Protein AF-A0A2E6VA21-F1 (afdb_monomer)

Mean predicted aligned error: 3.73 Å

Solvent-accessible surface area (backbone atoms only — not comparable to full-atom values): 5062 Å² total; per-residue (Å²): 141,89,57,68,63,60,58,50,51,49,52,52,50,54,51,45,60,64,49,48,64,56,51,52,49,55,27,53,54,24,54,75,66,65,36,32,60,62,23,21,55,35,37,54,56,52,33,54,53,33,52,75,72,65,36,62,73,59,30,55,48,32,53,54,26,25,55,26,16,68,72,72,38,68,65,49,48,72,62,44,52,51,48,54,50,50,51,54,55,50,62,74,77,108

Secondary structure (DSSP, 8-state):
--SHHHHHHHHHHHHHHHHHHHHHHHHHHHHHTT-HHHHHHHHHHHHHHHHHTT-HHHHHHHHHHHHHHHTT--TTHHHHHHHHHHHHHHHHH-

Sequence (94 aa):
MSGGDKAFEQKLIDIIKKEFPEEKQVYFDNIAASNFKAAAENVHKLKHKISILGLTKSYDVAVDYENNLIENRTEGKVEFEAILQNITSFLKTH

Structure (mmCIF, N/CA/C/O backbone):
data_AF-A0A2E6VA21-F1
#
_entry.id   AF-A0A2E6VA21-F1
#
loop_
_atom_site.group_PDB
_atom_site.id
_atom_site.type_symbol
_atom_site.label_atom_id
_atom_site.label_alt_id
_atom_site.label_comp_id
_atom_site.label_asym_id
_atom_site.label_entity_id
_atom_site.label_seq_id
_atom_site.pdbx_PDB_ins_code
_atom_site.Cartn_x
_atom_site.Cartn_y
_atom_site.Cartn_z
_atom_site.occupancy
_atom_site.B_iso_or_equiv
_atom_site.auth_seq_id
_atom_site.auth_comp_id
_atom_site.auth_asym_id
_atom_site.auth_atom_id
_atom_site.pdbx_PDB_model_num
ATOM 1 N N . MET A 1 1 ? -10.706 11.011 29.431 1.00 45.06 1 MET A N 1
ATOM 2 C CA . MET A 1 1 ? -10.573 11.678 28.116 1.00 45.06 1 MET A CA 1
ATOM 3 C C . MET A 1 1 ? -11.348 10.808 27.137 1.00 45.06 1 MET A C 1
ATOM 5 O O . MET A 1 1 ? -10.845 9.753 26.787 1.00 45.06 1 MET A O 1
ATOM 9 N N . SER A 1 2 ? -12.655 11.042 26.929 1.00 63.91 2 SER A N 1
ATOM 10 C CA . SER A 1 2 ? -13.532 9.961 26.407 1.00 63.91 2 SER A CA 1
ATOM 11 C C . SER A 1 2 ? -14.761 10.423 25.610 1.00 63.91 2 SER A C 1
ATOM 13 O O . SER A 1 2 ? -15.842 9.864 25.751 1.00 63.91 2 SER A O 1
ATOM 15 N N . GLY A 1 3 ? -14.599 11.405 24.724 1.00 53.78 3 GLY A N 1
ATOM 16 C CA . GLY A 1 3 ? -15.658 11.783 23.773 1.00 53.78 3 GLY A CA 1
ATOM 17 C C . GLY A 1 3 ? -15.127 12.495 22.532 1.00 53.78 3 GLY A C 1
ATOM 18 O O . GLY A 1 3 ? -15.516 12.155 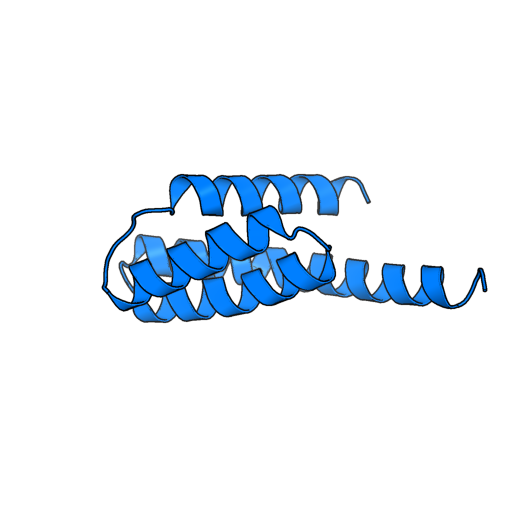21.419 1.00 53.78 3 GLY A O 1
ATOM 19 N N . GLY A 1 4 ? -14.171 13.413 22.719 1.00 60.91 4 GLY A N 1
ATOM 20 C CA . GLY A 1 4 ? -13.471 14.087 21.619 1.00 60.91 4 GLY A CA 1
ATOM 21 C C . GLY A 1 4 ? -12.632 13.133 20.766 1.00 60.91 4 GLY A C 1
ATOM 22 O O . GLY A 1 4 ? -12.701 13.205 19.543 1.00 60.91 4 GLY A O 1
ATOM 23 N N . ASP A 1 5 ? -11.934 12.190 21.404 1.00 72.06 5 ASP A N 1
ATOM 24 C CA . ASP A 1 5 ? -11.031 11.254 20.719 1.00 72.06 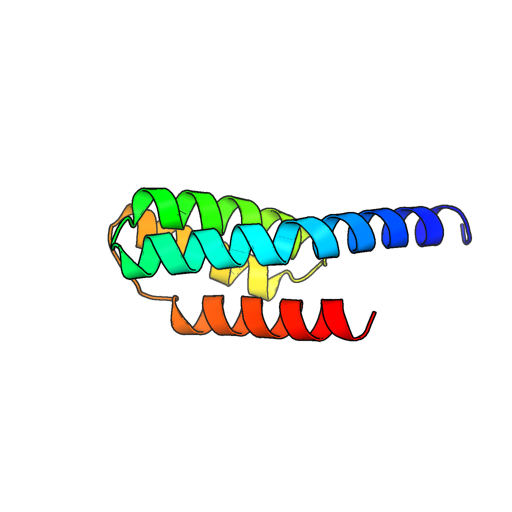5 ASP A CA 1
ATOM 25 C C . ASP A 1 5 ? -11.789 10.325 19.761 1.00 72.06 5 ASP A C 1
ATOM 27 O O . ASP A 1 5 ? -11.415 10.196 18.603 1.00 72.06 5 ASP A O 1
ATOM 31 N N . LYS A 1 6 ? -12.946 9.793 20.177 1.00 78.00 6 LYS A N 1
ATOM 32 C CA . LYS A 1 6 ? -13.775 8.921 19.326 1.00 78.00 6 LYS A CA 1
ATOM 33 C C . LYS A 1 6 ? -14.383 9.656 18.130 1.00 78.00 6 LYS A C 1
ATOM 35 O O . LYS A 1 6 ? -14.434 9.117 17.030 1.00 78.00 6 LYS A O 1
ATOM 40 N N . ALA A 1 7 ? -14.854 10.888 18.331 1.00 83.19 7 ALA A N 1
ATOM 41 C CA . ALA A 1 7 ? -15.396 11.698 17.239 1.00 83.19 7 ALA A CA 1
ATOM 42 C C . ALA A 1 7 ? -14.305 12.117 16.238 1.00 83.19 7 ALA A C 1
ATOM 44 O O . ALA A 1 7 ? -14.585 12.301 15.055 1.00 83.19 7 ALA A O 1
ATO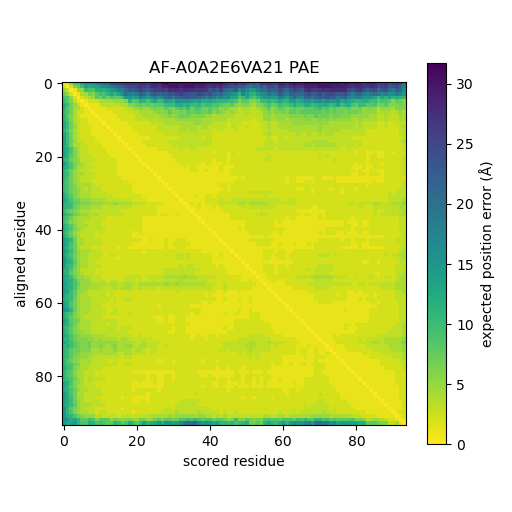M 45 N N . PHE A 1 8 ? -13.067 12.275 16.710 1.00 83.44 8 PHE A N 1
ATOM 46 C CA . PHE A 1 8 ? -11.907 12.558 15.874 1.00 83.44 8 PHE A CA 1
ATOM 47 C C . PHE A 1 8 ? -11.443 11.318 15.096 1.00 83.44 8 PHE A C 1
ATOM 49 O O . PHE A 1 8 ? -11.294 11.393 13.878 1.00 83.44 8 PHE A O 1
ATOM 56 N N . GLU A 1 9 ? -11.313 10.169 15.763 1.00 85.25 9 GLU A N 1
ATOM 57 C CA . GLU A 1 9 ? -11.001 8.877 15.137 1.00 85.25 9 GLU A CA 1
ATOM 58 C C . GLU A 1 9 ? -12.014 8.520 14.044 1.00 85.25 9 GLU A C 1
ATOM 60 O O . GLU A 1 9 ? -11.622 8.163 12.934 1.00 85.25 9 GLU A O 1
ATOM 65 N N . GLN A 1 10 ? -13.314 8.701 14.306 1.00 87.94 10 GLN A N 1
ATOM 66 C CA . GLN A 1 10 ? -14.349 8.416 13.313 1.00 87.94 10 GLN A CA 1
ATOM 67 C C . GLN A 1 10 ? -14.209 9.294 12.064 1.00 87.94 10 GLN A C 1
ATOM 69 O O . GLN A 1 10 ? -14.310 8.790 10.950 1.00 87.94 10 GLN A O 1
ATOM 74 N N . LYS A 1 11 ? -13.905 10.590 12.224 1.00 90.62 11 LYS A N 1
ATOM 75 C CA . LYS A 1 11 ? -13.660 11.483 11.080 1.00 90.62 11 LYS A CA 1
ATOM 76 C C . LYS A 1 11 ? -12.468 11.023 10.242 1.00 90.62 11 LYS A C 1
ATOM 78 O O . LYS A 1 11 ? -12.538 11.090 9.018 1.00 90.62 11 LYS A O 1
ATOM 83 N N . LEU A 1 12 ? -11.390 10.558 10.877 1.00 89.69 12 LEU A N 1
ATOM 84 C CA . LEU A 1 12 ? -10.234 10.009 10.163 1.00 89.69 12 LEU A CA 1
ATOM 85 C C . LEU A 1 12 ? -10.610 8.739 9.395 1.00 89.69 12 LEU A C 1
ATOM 87 O O . LEU A 1 12 ? -10.264 8.613 8.221 1.00 89.69 12 LEU A O 1
ATOM 91 N N . ILE A 1 13 ? -11.359 7.832 10.025 1.00 90.81 13 ILE A N 1
ATOM 92 C CA . ILE A 1 13 ? -11.852 6.609 9.383 1.00 90.81 13 ILE A CA 1
ATOM 93 C C . ILE A 1 13 ? -12.741 6.949 8.180 1.00 90.81 13 ILE A C 1
ATOM 95 O O . ILE A 1 13 ? -12.562 6.365 7.114 1.00 90.81 13 ILE A O 1
ATOM 99 N N . ASP A 1 14 ? -13.651 7.914 8.306 1.00 92.62 14 ASP A N 1
ATOM 100 C CA . ASP A 1 14 ? -14.556 8.311 7.223 1.00 92.62 14 ASP A CA 1
ATOM 101 C C . ASP A 1 14 ? -13.801 8.922 6.029 1.00 92.62 14 ASP A C 1
ATOM 103 O O . ASP A 1 14 ? -14.123 8.633 4.874 1.00 92.62 14 ASP A O 1
ATOM 107 N N . ILE A 1 15 ? -12.751 9.711 6.288 1.00 92.94 15 ILE A N 1
ATOM 108 C CA . ILE A 1 15 ? -11.854 10.225 5.241 1.00 92.94 15 ILE A CA 1
ATOM 109 C C . ILE A 1 15 ? -11.128 9.065 4.549 1.00 92.94 15 ILE A C 1
ATOM 111 O O . ILE A 1 15 ? -11.123 8.981 3.319 1.00 92.94 15 ILE A O 1
ATOM 115 N N . ILE A 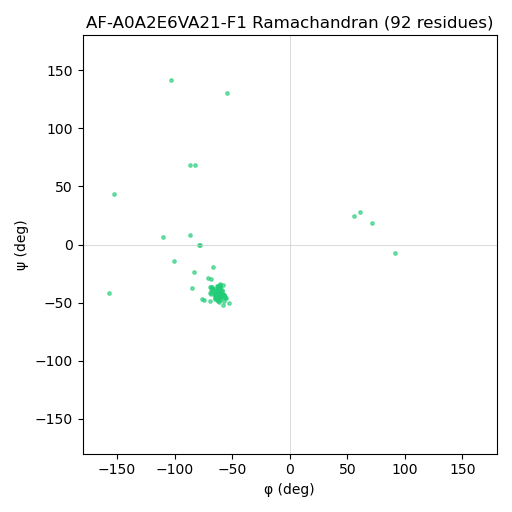1 16 ? -10.568 8.127 5.321 1.00 94.12 16 ILE A N 1
ATOM 116 C CA . ILE A 1 16 ? -9.875 6.952 4.776 1.00 94.12 16 ILE A CA 1
ATOM 117 C C . ILE A 1 16 ? -10.827 6.109 3.922 1.00 94.12 16 ILE A C 1
ATOM 119 O O . ILE A 1 16 ? -10.443 5.712 2.827 1.00 94.12 16 ILE A O 1
ATOM 123 N N . LYS A 1 17 ? -12.072 5.877 4.354 1.00 94.19 17 LYS A N 1
ATOM 124 C CA . LYS A 1 17 ? -13.078 5.141 3.567 1.00 94.19 17 LYS A CA 1
ATOM 125 C C . LYS A 1 17 ? -13.350 5.764 2.205 1.00 94.19 17 LYS A C 1
ATOM 127 O O . LYS A 1 17 ? -13.634 5.031 1.261 1.00 94.19 17 LYS A O 1
ATOM 132 N N . LYS A 1 18 ? -13.294 7.093 2.113 1.00 94.44 18 LYS A N 1
ATOM 133 C CA . LYS A 1 18 ? -13.520 7.816 0.864 1.00 94.44 18 LYS A CA 1
ATOM 134 C C . LYS A 1 18 ? -12.310 7.732 -0.066 1.00 94.44 18 LYS A C 1
ATOM 136 O O . LYS A 1 18 ? -12.473 7.437 -1.240 1.00 94.44 18 LYS A O 1
ATOM 141 N N . GLU A 1 19 ? -11.110 7.968 0.456 1.00 95.00 19 GLU A N 1
ATOM 142 C CA . GLU A 1 19 ? -9.894 8.099 -0.362 1.00 95.00 19 GLU A CA 1
ATOM 143 C C . GLU A 1 19 ? -9.230 6.753 -0.688 1.00 95.00 19 GLU A C 1
ATOM 145 O O . GLU A 1 19 ? -8.724 6.548 -1.790 1.00 95.00 19 GLU A O 1
ATOM 150 N N . PHE A 1 20 ? -9.234 5.809 0.259 1.00 96.25 20 PHE A N 1
ATOM 151 C CA . PHE A 1 20 ? -8.516 4.537 0.134 1.00 96.25 20 PHE A CA 1
ATOM 152 C C . PHE A 1 20 ? -8.930 3.701 -1.092 1.00 96.25 20 PHE A C 1
ATOM 154 O O . PHE A 1 20 ? -8.037 3.164 -1.748 1.00 96.25 20 PHE A O 1
ATOM 161 N N . PRO A 1 21 ? -10.226 3.561 -1.450 1.00 96.50 21 PRO A N 1
ATOM 162 C CA . PRO A 1 21 ? -10.618 2.789 -2.630 1.00 96.50 21 PRO A CA 1
ATOM 163 C C . PRO A 1 21 ? -10.061 3.362 -3.937 1.00 96.50 21 PRO A C 1
ATOM 165 O O . PRO A 1 21 ? -9.638 2.595 -4.801 1.00 96.50 21 PRO A O 1
ATOM 168 N N . GLU A 1 22 ? -10.030 4.690 -4.065 1.00 97.12 22 GLU A N 1
ATOM 169 C CA . GLU A 1 22 ? -9.515 5.382 -5.249 1.00 97.12 22 GLU A CA 1
ATOM 170 C C . GLU A 1 22 ? -7.995 5.211 -5.354 1.00 97.12 22 GLU A C 1
ATOM 172 O O . GLU A 1 22 ? -7.486 4.774 -6.384 1.00 97.12 22 GLU A O 1
ATOM 177 N N . GLU A 1 23 ? -7.263 5.453 -4.263 1.00 97.31 23 GLU A N 1
ATOM 178 C CA . GLU A 1 23 ? -5.807 5.266 -4.222 1.00 97.31 23 GLU A CA 1
ATOM 179 C C . GLU A 1 23 ? -5.393 3.813 -4.480 1.00 97.31 23 GLU A C 1
ATOM 181 O O . GLU A 1 23 ? -4.434 3.550 -5.210 1.00 97.31 23 GLU A O 1
ATOM 186 N N . LYS A 1 24 ? -6.141 2.856 -3.917 1.00 97.56 24 LYS A N 1
ATOM 187 C CA . LYS A 1 24 ? -5.953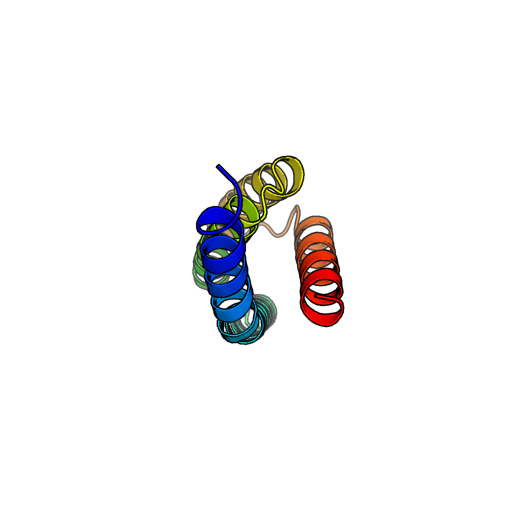 1.426 -4.164 1.00 97.56 24 LYS A CA 1
ATOM 188 C C . LYS A 1 24 ? -6.117 1.106 -5.647 1.00 97.56 24 LYS A C 1
ATOM 190 O O . LYS A 1 24 ? -5.292 0.379 -6.194 1.00 97.56 24 LYS A O 1
ATOM 195 N N . GLN A 1 25 ? -7.155 1.631 -6.298 1.00 98.12 25 GLN A N 1
ATOM 196 C CA . 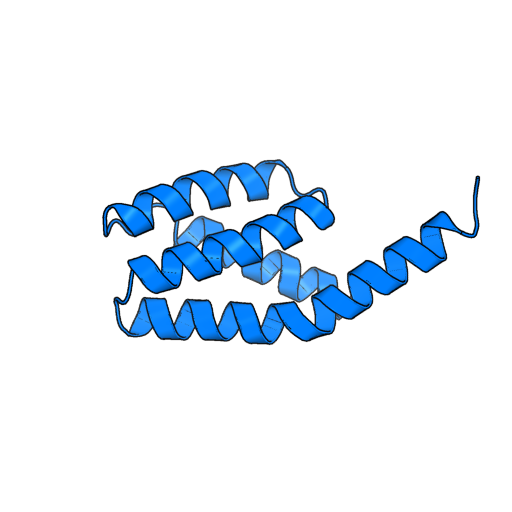GLN A 1 25 ? -7.373 1.401 -7.726 1.00 98.12 25 GLN A CA 1
ATOM 197 C C . GLN A 1 25 ? -6.217 1.964 -8.561 1.00 98.12 25 GLN A C 1
ATOM 199 O O . GLN A 1 25 ? -5.654 1.244 -9.381 1.00 98.12 25 GLN A O 1
ATOM 204 N N . VAL A 1 26 ? -5.789 3.198 -8.281 1.00 98.44 26 VAL A N 1
ATOM 205 C CA . VAL A 1 26 ? -4.656 3.833 -8.975 1.00 98.44 26 VAL A CA 1
ATOM 206 C C . VAL A 1 26 ? -3.358 3.034 -8.787 1.00 98.44 26 VAL A C 1
ATOM 208 O O . VAL A 1 26 ? -2.563 2.921 -9.724 1.00 98.44 26 VAL A O 1
ATOM 211 N N . TYR A 1 27 ? -3.132 2.434 -7.613 1.00 98.50 27 TYR A N 1
ATOM 212 C CA . TYR A 1 27 ? -2.040 1.478 -7.409 1.00 98.50 27 TYR A CA 1
ATOM 213 C C . TYR A 1 27 ? -2.133 0.282 -8.368 1.00 98.50 27 TYR A C 1
ATOM 215 O O . TYR A 1 27 ? -1.163 0.013 -9.081 1.00 98.50 27 TYR A O 1
ATOM 223 N N . PHE A 1 28 ? -3.284 -0.397 -8.434 1.00 98.38 28 PHE A N 1
ATOM 224 C CA . PHE A 1 28 ? -3.464 -1.555 -9.316 1.00 98.38 28 PHE A CA 1
ATOM 225 C C . PHE A 1 28 ? -3.293 -1.197 -10.792 1.00 98.38 28 PHE A C 1
ATOM 227 O O . PHE A 1 28 ? -2.636 -1.943 -11.518 1.00 98.38 28 PHE A O 1
ATOM 234 N N . ASP A 1 29 ? -3.807 -0.045 -11.218 1.00 98.50 29 ASP A N 1
ATOM 235 C CA . ASP A 1 29 ? -3.675 0.432 -12.596 1.00 98.50 29 ASP A CA 1
ATOM 236 C C . ASP A 1 29 ? -2.201 0.665 -12.962 1.00 98.50 29 ASP A C 1
ATOM 238 O O . ASP A 1 29 ? -1.735 0.231 -14.017 1.00 98.50 29 ASP A O 1
ATOM 242 N N . ASN A 1 30 ? -1.424 1.284 -12.064 1.00 98.31 30 ASN A N 1
ATOM 243 C CA . ASN A 1 30 ? 0.005 1.513 -12.292 1.00 98.31 30 ASN A CA 1
ATOM 244 C C . ASN A 1 30 ? 0.824 0.220 -12.264 1.00 98.31 30 ASN A C 1
ATOM 246 O O . ASN A 1 30 ? 1.754 0.078 -13.056 1.00 98.31 30 ASN A O 1
ATOM 250 N N . ILE A 1 31 ? 0.473 -0.738 -11.403 1.00 97.62 31 ILE A N 1
ATOM 251 C CA . ILE A 1 31 ? 1.095 -2.067 -11.399 1.00 97.62 31 ILE A CA 1
ATOM 252 C C . ILE A 1 31 ? 0.787 -2.823 -12.694 1.00 97.62 31 ILE A C 1
ATOM 254 O O . ILE A 1 31 ? 1.698 -3.402 -13.282 1.00 97.62 31 ILE A O 1
ATOM 258 N N . ALA A 1 32 ? -0.461 -2.796 -13.170 1.00 97.62 32 ALA A N 1
ATOM 259 C CA . ALA A 1 32 ? -0.851 -3.427 -14.431 1.00 97.62 32 ALA A CA 1
ATOM 260 C C . ALA A 1 32 ? -0.141 -2.790 -15.638 1.00 97.62 32 ALA A C 1
ATOM 262 O O . ALA A 1 32 ? 0.256 -3.493 -16.565 1.00 97.62 32 ALA A O 1
ATOM 263 N N . ALA A 1 33 ? 0.088 -1.476 -15.593 1.00 97.69 33 ALA A N 1
ATOM 264 C CA . ALA A 1 33 ? 0.853 -0.739 -16.595 1.00 97.69 33 ALA A CA 1
ATOM 265 C C . ALA A 1 33 ? 2.384 -0.873 -16.445 1.00 97.69 33 ALA A C 1
ATOM 267 O O . ALA A 1 33 ? 3.117 -0.288 -17.236 1.00 97.69 33 ALA A O 1
ATOM 268 N N . SER A 1 34 ? 2.885 -1.615 -15.447 1.00 97.12 34 SER A N 1
ATOM 269 C CA . SER A 1 34 ? 4.321 -1.696 -15.107 1.00 97.12 34 SER A CA 1
ATOM 270 C C . SER A 1 34 ? 4.980 -0.332 -14.821 1.00 97.12 34 SER A C 1
ATOM 272 O O . SER A 1 34 ? 6.195 -0.171 -14.930 1.00 97.12 34 SER A O 1
ATOM 274 N N . ASN A 1 35 ? 4.191 0.663 -14.406 1.00 97.81 35 ASN A N 1
ATOM 275 C CA . ASN A 1 35 ? 4.660 1.990 -14.014 1.00 97.81 35 ASN A CA 1
ATOM 276 C C . ASN A 1 35 ? 5.164 1.963 -12.562 1.00 97.81 35 ASN A C 1
ATOM 278 O O . ASN A 1 35 ? 4.554 2.554 -11.669 1.00 97.81 35 ASN A O 1
ATOM 282 N N . PHE A 1 36 ? 6.279 1.272 -12.305 1.00 97.25 36 PHE A N 1
ATOM 283 C CA . PHE A 1 36 ? 6.729 0.962 -10.939 1.00 97.25 36 PHE A CA 1
ATOM 284 C C . PHE A 1 36 ? 7.030 2.193 -10.078 1.00 97.25 36 PHE A C 1
ATOM 286 O O . PHE A 1 36 ? 6.668 2.210 -8.907 1.00 97.25 36 PHE A O 1
ATOM 293 N N . LYS A 1 37 ? 7.574 3.270 -10.658 1.00 96.81 37 LYS A N 1
ATOM 294 C CA . LYS A 1 37 ? 7.770 4.539 -9.934 1.00 96.81 37 LYS A CA 1
ATOM 295 C C . LYS A 1 37 ? 6.450 5.153 -9.465 1.00 96.81 37 LYS A C 1
ATOM 297 O O . LYS A 1 37 ? 6.343 5.579 -8.325 1.00 96.81 37 LYS A O 1
ATOM 302 N N . ALA A 1 38 ? 5.430 5.166 -10.325 1.00 97.94 38 ALA A N 1
ATOM 303 C CA . ALA A 1 38 ? 4.108 5.662 -9.948 1.00 97.94 38 ALA A CA 1
ATOM 304 C C . ALA A 1 38 ? 3.434 4.730 -8.932 1.00 97.94 38 ALA A C 1
ATOM 306 O O . ALA A 1 38 ? 2.786 5.195 -7.999 1.00 97.94 38 ALA A O 1
ATOM 307 N N . ALA A 1 39 ? 3.626 3.415 -9.071 1.00 98.31 39 ALA A N 1
ATOM 308 C CA . ALA A 1 39 ? 3.161 2.451 -8.085 1.00 98.31 39 ALA A CA 1
ATOM 309 C C . ALA A 1 39 ? 3.824 2.672 -6.713 1.00 98.31 39 ALA A C 1
ATOM 311 O O . ALA A 1 39 ? 3.114 2.626 -5.715 1.00 98.31 39 ALA A O 1
ATOM 312 N N . ALA A 1 40 ? 5.125 2.980 -6.654 1.00 98.31 40 ALA A N 1
ATOM 313 C CA . ALA A 1 40 ? 5.831 3.297 -5.410 1.00 98.31 40 ALA A CA 1
ATOM 314 C C . ALA A 1 40 ? 5.239 4.533 -4.711 1.00 98.31 40 ALA A C 1
ATOM 316 O O . ALA A 1 40 ? 4.940 4.477 -3.522 1.00 98.31 40 ALA A O 1
ATOM 317 N N . GLU A 1 41 ? 4.948 5.604 -5.456 1.00 98.19 41 GLU A N 1
ATOM 318 C CA . GLU A 1 41 ? 4.256 6.788 -4.917 1.00 98.19 41 GLU A CA 1
ATOM 319 C C . GLU A 1 41 ? 2.858 6.450 -4.372 1.00 98.19 41 GLU A C 1
ATOM 321 O O . GLU A 1 41 ? 2.412 7.002 -3.362 1.00 98.19 41 GLU A O 1
ATOM 326 N N . ASN A 1 42 ? 2.151 5.510 -5.005 1.00 98.31 42 ASN A N 1
ATOM 327 C CA . ASN A 1 42 ? 0.867 5.036 -4.490 1.00 98.31 42 ASN A CA 1
ATOM 328 C C . ASN A 1 42 ? 1.047 4.217 -3.202 1.00 98.31 42 ASN A C 1
ATOM 330 O O . ASN A 1 42 ? 0.286 4.411 -2.253 1.00 98.31 42 ASN A O 1
ATOM 334 N N . VAL A 1 43 ? 2.066 3.349 -3.128 1.00 98.25 43 VAL A N 1
ATOM 335 C CA . VAL A 1 43 ? 2.418 2.612 -1.901 1.00 98.25 43 VAL A CA 1
ATOM 336 C C . VAL A 1 43 ? 2.761 3.583 -0.773 1.00 98.25 43 VAL A C 1
ATOM 338 O O . VAL A 1 43 ? 2.262 3.407 0.334 1.00 98.25 43 VAL A O 1
ATOM 341 N N . HIS A 1 44 ? 3.507 4.655 -1.051 1.00 97.94 44 HIS A N 1
ATOM 342 C CA . HIS A 1 44 ? 3.826 5.702 -0.081 1.00 97.94 44 HIS A CA 1
ATOM 343 C C . HIS A 1 44 ? 2.568 6.339 0.534 1.00 97.94 44 HIS A C 1
ATOM 345 O O . HIS A 1 44 ? 2.463 6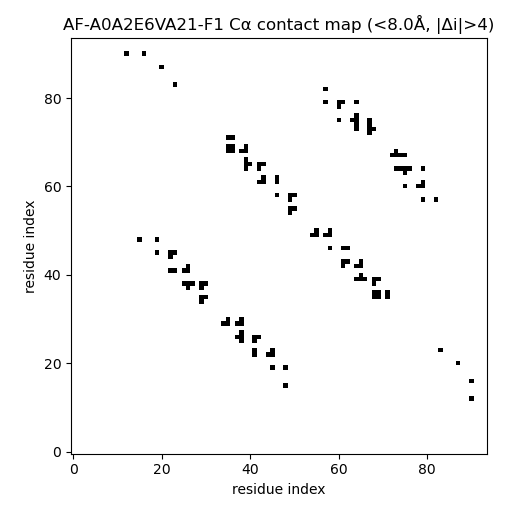.487 1.754 1.00 97.94 44 HIS A O 1
ATOM 351 N N . LYS A 1 45 ? 1.576 6.682 -0.299 1.00 96.88 45 LYS A N 1
ATOM 352 C CA . LYS A 1 45 ? 0.289 7.241 0.157 1.00 96.88 45 LYS A CA 1
ATOM 353 C C . LYS A 1 45 ? -0.509 6.240 0.991 1.00 96.88 45 LYS A C 1
ATOM 355 O O . LYS A 1 45 ? -0.956 6.566 2.091 1.00 96.88 45 LYS A O 1
ATOM 360 N N . LEU A 1 46 ? -0.624 5.003 0.508 1.00 97.88 46 LEU A N 1
ATOM 361 C CA . LEU A 1 46 ? -1.331 3.926 1.205 1.00 97.88 46 LEU A CA 1
ATOM 362 C C . LEU A 1 46 ? -0.664 3.602 2.552 1.00 97.88 46 LEU A C 1
ATOM 364 O O . LEU A 1 46 ? -1.355 3.404 3.552 1.00 97.88 46 LEU A O 1
ATOM 368 N N . LYS A 1 47 ? 0.671 3.642 2.617 1.00 96.31 47 LYS A N 1
ATOM 369 C CA . LYS A 1 47 ? 1.472 3.467 3.835 1.00 96.31 47 LYS A CA 1
ATOM 370 C C . LYS A 1 47 ? 1.138 4.496 4.919 1.00 96.31 47 LYS A C 1
ATOM 372 O O . LYS A 1 47 ? 1.043 4.129 6.090 1.00 96.31 47 LYS A O 1
ATOM 377 N N . HIS A 1 48 ? 0.890 5.760 4.565 1.00 95.00 48 HIS A N 1
ATOM 378 C CA . HIS A 1 48 ? 0.443 6.759 5.549 1.00 95.00 48 HIS A CA 1
ATOM 379 C C . HIS A 1 48 ? -0.892 6.371 6.186 1.00 95.00 48 HIS A C 1
ATOM 381 O O . HIS A 1 48 ? -1.041 6.460 7.402 1.00 95.00 48 HIS A O 1
ATOM 387 N N . LYS A 1 49 ? -1.844 5.854 5.401 1.00 94.38 49 LYS A N 1
ATOM 388 C CA . LYS A 1 49 ? -3.132 5.373 5.932 1.00 94.38 49 LYS A CA 1
ATOM 389 C C . LYS A 1 49 ? -2.961 4.134 6.813 1.00 94.38 49 LYS A C 1
ATOM 391 O O . LYS A 1 49 ? -3.598 4.046 7.856 1.00 94.38 49 LYS A O 1
ATOM 396 N N . ILE A 1 50 ? -2.059 3.220 6.447 1.00 94.81 50 ILE A N 1
ATOM 397 C CA . ILE A 1 50 ? -1.673 2.063 7.277 1.00 94.81 50 ILE A CA 1
ATOM 398 C C . ILE A 1 50 ? -1.158 2.524 8.651 1.00 94.81 50 ILE A C 1
ATOM 400 O O . ILE A 1 50 ? -1.558 1.966 9.674 1.00 94.81 50 ILE A O 1
ATOM 404 N N . SER A 1 51 ? -0.324 3.569 8.677 1.00 94.00 51 SER A N 1
ATOM 405 C CA . SER A 1 51 ? 0.186 4.175 9.914 1.00 94.00 51 SER A CA 1
ATOM 406 C C . SER A 1 51 ? -0.933 4.792 10.762 1.00 94.00 51 SER A C 1
ATOM 408 O O . SER A 1 51 ? -1.009 4.531 11.960 1.00 94.00 51 SER A O 1
ATOM 410 N N . ILE A 1 52 ? -1.863 5.528 10.137 1.00 91.88 52 ILE A N 1
ATOM 411 C CA . ILE A 1 52 ? -3.027 6.119 10.825 1.00 91.88 52 ILE A CA 1
ATOM 412 C C . ILE A 1 52 ? -3.918 5.037 11.455 1.00 91.88 52 ILE A C 1
ATOM 414 O O . ILE A 1 52 ? -4.448 5.235 12.544 1.00 91.88 52 ILE A O 1
ATOM 418 N N . LEU A 1 53 ? -4.052 3.877 10.806 1.00 92.06 53 LEU A N 1
ATOM 419 C CA . LEU A 1 53 ? -4.791 2.723 11.330 1.00 92.06 53 LEU A CA 1
ATOM 420 C C . LEU A 1 53 ? -4.009 1.921 12.392 1.00 92.06 53 LEU A C 1
ATOM 422 O O . LEU A 1 53 ? -4.519 0.921 12.895 1.00 92.06 53 LEU A O 1
ATOM 426 N N . GLY A 1 54 ? -2.777 2.318 12.729 1.00 92.38 54 GLY A N 1
ATOM 427 C CA . GLY A 1 54 ? -1.954 1.663 13.750 1.00 92.38 54 GLY A CA 1
ATOM 428 C C . GLY A 1 54 ? -1.412 0.285 13.349 1.00 92.38 54 GLY A C 1
ATOM 429 O O . GLY A 1 54 ? -1.014 -0.499 14.211 1.00 92.38 54 GLY A O 1
ATOM 430 N N . LEU A 1 55 ? -1.383 -0.040 12.053 1.00 94.00 55 LEU A N 1
ATOM 431 C CA . LEU A 1 55 ? -0.978 -1.353 11.543 1.00 94.00 55 LEU A CA 1
ATOM 432 C C . LEU A 1 55 ? 0.548 -1.435 11.346 1.00 94.00 55 LEU A C 1
ATOM 434 O O . LEU A 1 55 ? 1.039 -1.525 10.223 1.00 94.00 55 LEU A O 1
ATOM 438 N N . THR A 1 56 ? 1.313 -1.416 12.438 1.00 93.38 56 THR A N 1
ATOM 439 C CA . THR A 1 56 ? 2.790 -1.304 12.414 1.00 93.38 56 THR A CA 1
ATOM 440 C C . THR A 1 56 ? 3.491 -2.374 11.571 1.00 93.38 56 THR A C 1
ATOM 442 O O . THR A 1 56 ? 4.309 -2.043 10.726 1.00 93.38 56 THR A O 1
ATOM 445 N N . LYS A 1 57 ? 3.114 -3.651 11.699 1.00 94.50 57 LYS A N 1
ATOM 446 C CA . LYS A 1 57 ? 3.695 -4.725 10.865 1.00 94.50 57 LYS A CA 1
ATOM 447 C C . LYS A 1 57 ? 3.402 -4.541 9.375 1.00 94.50 57 LYS A C 1
ATOM 449 O O . LYS A 1 57 ? 4.228 -4.856 8.529 1.00 94.50 57 LYS A O 1
ATOM 454 N N . SER A 1 58 ? 2.208 -4.052 9.051 1.00 97.38 58 SER A N 1
ATOM 455 C CA . SER A 1 58 ? 1.819 -3.768 7.670 1.00 97.38 58 SER A CA 1
ATOM 456 C C . SER A 1 58 ? 2.550 -2.551 7.112 1.00 97.38 58 SER A C 1
ATOM 458 O O . SER A 1 58 ? 2.777 -2.477 5.908 1.00 97.38 58 SER A O 1
ATOM 460 N N . TYR A 1 59 ? 2.918 -1.606 7.979 1.00 97.44 59 TYR A N 1
ATOM 461 C CA . TYR A 1 59 ? 3.715 -0.447 7.606 1.00 97.44 59 TYR A CA 1
ATOM 462 C C . TYR A 1 59 ? 5.112 -0.875 7.148 1.00 97.44 59 TYR A C 1
ATOM 464 O O . TYR A 1 59 ? 5.539 -0.442 6.084 1.00 97.44 59 TYR A O 1
ATOM 472 N N . ASP A 1 60 ? 5.772 -1.776 7.880 1.00 97.50 60 ASP A N 1
ATOM 473 C CA . ASP A 1 60 ? 7.108 -2.272 7.518 1.00 97.50 60 ASP A CA 1
ATOM 474 C C . ASP A 1 60 ? 7.099 -2.980 6.151 1.00 97.50 60 ASP A C 1
ATOM 476 O O . ASP A 1 60 ? 7.896 -2.653 5.276 1.00 97.50 60 ASP A O 1
ATOM 480 N N . VAL A 1 61 ? 6.107 -3.847 5.905 1.00 97.94 61 VAL A N 1
ATOM 481 C CA . VAL A 1 61 ? 5.914 -4.494 4.589 1.00 97.94 61 VAL A CA 1
ATOM 482 C C . VAL A 1 61 ? 5.715 -3.461 3.474 1.00 97.94 61 VAL A C 1
ATOM 484 O O . VAL A 1 61 ? 6.239 -3.621 2.373 1.00 97.94 61 VAL A O 1
ATOM 487 N N . ALA A 1 62 ? 4.964 -2.387 3.738 1.00 98.12 62 ALA A N 1
ATOM 488 C CA . ALA A 1 62 ? 4.754 -1.325 2.760 1.00 98.12 62 ALA A CA 1
ATOM 489 C C . ALA A 1 62 ? 6.041 -0.532 2.471 1.00 98.12 62 ALA A C 1
ATOM 491 O O . ALA A 1 62 ? 6.261 -0.165 1.321 1.00 98.12 62 ALA A O 1
ATOM 492 N N . VAL A 1 63 ? 6.895 -0.296 3.476 1.00 98.19 63 VAL A N 1
ATOM 493 C CA . VAL A 1 63 ? 8.215 0.339 3.291 1.00 98.19 63 VAL A CA 1
ATOM 494 C C . VAL A 1 63 ? 9.105 -0.518 2.395 1.00 98.19 63 VAL A C 1
ATOM 496 O O . VAL A 1 63 ? 9.684 -0.008 1.436 1.00 98.19 63 VAL A O 1
ATOM 499 N N . ASP A 1 64 ? 9.197 -1.816 2.679 1.00 98.31 64 ASP A N 1
ATOM 500 C CA . ASP A 1 64 ? 10.041 -2.724 1.900 1.00 98.31 64 ASP A CA 1
ATOM 501 C C . ASP A 1 64 ? 9.553 -2.824 0.452 1.00 98.31 64 ASP A C 1
ATOM 503 O O . ASP A 1 64 ? 10.343 -2.734 -0.491 1.00 98.31 64 ASP A O 1
ATOM 507 N N . TYR A 1 65 ? 8.237 -2.930 0.259 1.00 98.50 65 TYR A N 1
ATOM 508 C CA . TYR A 1 65 ? 7.652 -2.999 -1.073 1.00 98.50 65 TYR A CA 1
ATOM 509 C C . TYR A 1 65 ? 7.802 -1.692 -1.869 1.00 98.50 65 TYR A C 1
ATOM 511 O O . TYR A 1 65 ? 8.085 -1.737 -3.066 1.00 98.50 65 TYR A O 1
ATOM 519 N N . GLU A 1 66 ? 7.669 -0.529 -1.222 1.00 98.38 66 GLU A N 1
ATOM 520 C CA . GLU A 1 66 ? 7.939 0.782 -1.831 1.00 98.38 66 GLU A CA 1
ATOM 521 C C . GLU A 1 66 ? 9.373 0.851 -2.375 1.00 98.38 66 GLU A C 1
ATOM 523 O O . GLU A 1 66 ? 9.573 1.194 -3.541 1.00 98.38 66 GLU A O 1
ATOM 528 N N . ASN A 1 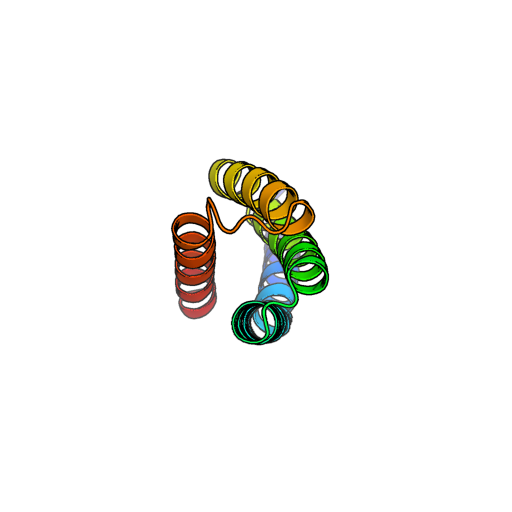67 ? 10.360 0.454 -1.565 1.00 98.12 67 ASN A N 1
ATOM 529 C CA . ASN A 1 67 ? 11.767 0.432 -1.969 1.00 98.12 67 ASN A CA 1
ATOM 530 C C . ASN A 1 67 ? 12.018 -0.539 -3.132 1.00 98.12 67 ASN A C 1
ATOM 532 O O . ASN A 1 67 ? 12.709 -0.187 -4.089 1.00 98.12 67 ASN A O 1
ATOM 536 N N . ASN A 1 68 ? 11.410 -1.729 -3.100 1.00 98.19 68 ASN A N 1
ATOM 537 C CA . ASN A 1 68 ? 11.508 -2.682 -4.205 1.00 98.19 68 ASN A CA 1
ATOM 538 C C . ASN A 1 68 ? 10.941 -2.081 -5.502 1.00 98.19 68 ASN A C 1
ATOM 540 O O . ASN A 1 68 ? 11.597 -2.131 -6.542 1.00 98.19 68 ASN A O 1
ATOM 544 N N . LEU A 1 69 ? 9.778 -1.425 -5.457 1.00 98.00 69 LEU A N 1
ATOM 545 C CA . LEU A 1 69 ? 9.190 -0.791 -6.642 1.00 98.00 69 LEU A CA 1
ATOM 546 C C . LEU A 1 69 ? 10.066 0.329 -7.222 1.00 98.00 69 LEU A C 1
ATOM 548 O O . LEU A 1 69 ? 10.147 0.458 -8.445 1.00 98.00 69 LEU A O 1
ATOM 552 N N . ILE A 1 70 ? 10.758 1.106 -6.381 1.00 96.69 70 ILE A N 1
ATOM 553 C CA . ILE A 1 70 ? 11.728 2.123 -6.832 1.00 96.69 70 ILE A CA 1
ATOM 554 C C . ILE A 1 70 ? 12.867 1.478 -7.640 1.00 96.69 70 ILE A C 1
ATOM 556 O O .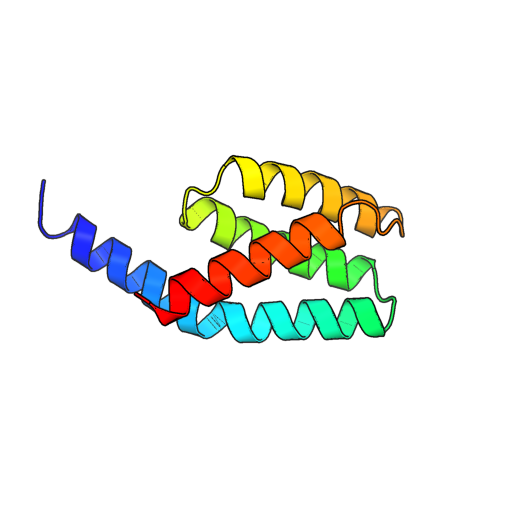 ILE A 1 70 ? 13.341 2.057 -8.621 1.00 96.69 70 ILE A O 1
ATOM 560 N N . GLU A 1 71 ? 13.255 0.254 -7.284 1.00 96.94 71 GLU A N 1
ATOM 561 C CA . GLU A 1 71 ? 14.254 -0.553 -7.990 1.00 96.94 71 GLU A CA 1
ATOM 562 C C . GLU A 1 71 ? 13.676 -1.387 -9.153 1.00 96.94 71 GLU A C 1
ATOM 564 O O . GLU A 1 71 ? 14.393 -2.186 -9.755 1.00 96.94 71 GLU A O 1
ATOM 569 N N . ASN A 1 72 ? 12.404 -1.182 -9.522 1.00 95.75 72 ASN A N 1
ATOM 570 C CA . ASN A 1 72 ? 11.655 -1.976 -10.513 1.00 95.75 72 ASN A CA 1
ATOM 571 C C . ASN A 1 72 ? 11.510 -3.464 -10.140 1.00 95.75 72 ASN A C 1
ATOM 573 O O . ASN A 1 72 ? 11.393 -4.331 -11.008 1.00 95.75 72 ASN A O 1
ATOM 577 N N . ARG A 1 73 ? 11.519 -3.749 -8.841 1.00 97.12 73 ARG A N 1
ATOM 578 C CA . ARG A 1 73 ? 11.359 -5.065 -8.229 1.00 97.12 73 ARG A CA 1
ATOM 579 C C . ARG A 1 73 ? 9.945 -5.197 -7.661 1.00 97.12 73 ARG A C 1
ATOM 581 O O . ARG A 1 73 ? 9.365 -4.233 -7.167 1.00 97.12 73 ARG A O 1
ATOM 588 N N . THR A 1 74 ? 9.346 -6.379 -7.779 1.00 96.31 74 THR A N 1
ATOM 589 C CA . THR A 1 74 ? 7.949 -6.625 -7.356 1.00 96.31 74 THR A CA 1
ATOM 590 C C . THR A 1 74 ? 7.845 -7.520 -6.122 1.00 96.31 74 THR A C 1
ATOM 592 O O . THR A 1 74 ? 6.748 -7.920 -5.732 1.00 96.31 74 THR A O 1
ATOM 595 N N . GLU A 1 75 ? 8.976 -7.851 -5.506 1.00 98.06 75 GLU A N 1
ATOM 596 C CA . GLU A 1 75 ? 9.070 -8.558 -4.233 1.00 98.06 75 GLU A CA 1
ATOM 597 C C . GLU A 1 75 ? 8.260 -7.824 -3.156 1.00 98.06 75 GLU A C 1
ATOM 599 O O . GLU A 1 75 ? 8.393 -6.616 -2.993 1.00 98.06 75 GLU A O 1
ATOM 604 N N . GLY A 1 76 ? 7.403 -8.547 -2.431 1.00 97.19 76 GLY A N 1
ATOM 605 C CA . GLY A 1 76 ? 6.485 -7.966 -1.441 1.00 97.19 76 GLY A CA 1
ATOM 606 C C . GLY A 1 76 ? 5.103 -7.585 -1.987 1.00 97.19 76 GLY A C 1
ATOM 607 O O . GLY A 1 76 ? 4.200 -7.306 -1.202 1.00 97.19 76 GLY A O 1
ATOM 608 N N . LYS A 1 77 ? 4.870 -7.657 -3.311 1.00 97.75 77 LYS A N 1
ATOM 609 C CA . LYS A 1 77 ? 3.561 -7.350 -3.925 1.00 97.75 77 LYS A CA 1
ATOM 610 C C . LYS A 1 77 ? 2.409 -8.132 -3.291 1.00 97.75 77 LYS A C 1
ATOM 612 O O . LYS A 1 77 ? 1.405 -7.542 -2.916 1.00 97.75 77 LYS A O 1
ATOM 617 N N . VAL A 1 78 ? 2.554 -9.451 -3.165 1.00 98.00 78 VAL A N 1
ATOM 618 C CA . VAL A 1 78 ? 1.491 -10.327 -2.636 1.00 98.00 78 VAL A CA 1
ATOM 619 C C . VAL A 1 78 ? 1.157 -9.976 -1.184 1.00 98.00 78 VAL A C 1
ATOM 621 O O . VAL A 1 78 ? -0.013 -9.921 -0.808 1.00 98.00 78 VAL A O 1
ATOM 624 N N . GLU A 1 79 ? 2.175 -9.703 -0.371 1.00 98.06 79 GLU A N 1
ATOM 625 C CA . GLU A 1 79 ? 2.008 -9.343 1.038 1.00 98.06 79 GLU A CA 1
ATOM 626 C C . GLU A 1 79 ? 1.344 -7.969 1.177 1.00 98.06 79 GLU A C 1
ATOM 628 O O . GLU A 1 79 ? 0.406 -7.803 1.960 1.00 98.06 79 GLU A O 1
ATOM 633 N N . PHE A 1 80 ? 1.764 -7.002 0.360 1.00 98.31 80 PHE A N 1
ATOM 634 C CA . PHE A 1 80 ? 1.153 -5.681 0.313 1.00 98.31 80 PHE A CA 1
ATOM 635 C C . PHE A 1 80 ? -0.308 -5.731 -0.158 1.00 98.31 80 PHE A C 1
ATOM 637 O O . PHE A 1 80 ? -1.186 -5.141 0.471 1.00 98.31 80 PHE A O 1
ATOM 644 N N . GLU A 1 81 ? -0.619 -6.485 -1.211 1.00 98.19 81 GLU A N 1
ATOM 645 C CA . GLU A 1 81 ? -1.993 -6.644 -1.698 1.00 98.19 81 GLU A CA 1
ATOM 646 C C . GLU A 1 81 ? -2.903 -7.313 -0.654 1.00 98.19 81 GLU A C 1
ATOM 648 O O . GLU A 1 81 ? -4.058 -6.901 -0.488 1.00 98.19 81 GLU A O 1
ATOM 653 N N . ALA A 1 82 ? -2.382 -8.273 0.120 1.00 98.19 82 ALA A N 1
ATOM 654 C CA . ALA A 1 82 ? -3.102 -8.870 1.244 1.00 98.19 82 ALA A CA 1
ATOM 655 C C . ALA A 1 82 ? -3.407 -7.840 2.350 1.00 98.19 82 ALA A C 1
ATOM 657 O O . ALA A 1 82 ? -4.512 -7.824 2.901 1.00 98.19 82 ALA A O 1
ATOM 658 N N . ILE A 1 83 ? -2.475 -6.924 2.638 1.00 97.81 83 ILE A N 1
ATOM 659 C CA . ILE A 1 83 ? -2.707 -5.795 3.552 1.00 97.81 83 ILE A CA 1
ATOM 660 C C . ILE A 1 83 ? -3.836 -4.902 3.026 1.00 97.81 83 ILE A C 1
ATOM 662 O O . ILE A 1 83 ? -4.768 -4.587 3.772 1.00 97.81 83 ILE A O 1
ATOM 666 N N . LEU A 1 84 ? -3.810 -4.536 1.740 1.00 97.81 84 LEU A N 1
ATOM 667 C CA . LEU A 1 84 ? -4.868 -3.716 1.142 1.00 97.81 84 LEU A CA 1
ATOM 668 C C . LEU A 1 84 ? -6.236 -4.400 1.217 1.00 97.81 84 LEU A C 1
ATOM 670 O O . LEU A 1 84 ? -7.255 -3.738 1.441 1.00 97.81 84 LEU A O 1
ATOM 674 N N . GLN A 1 85 ? -6.284 -5.721 1.042 1.00 97.00 85 GLN A N 1
ATOM 675 C CA . GLN A 1 85 ? -7.505 -6.504 1.207 1.00 97.00 85 GLN A CA 1
ATOM 676 C C . GLN A 1 85 ? -8.007 -6.482 2.656 1.00 97.00 85 GLN A C 1
ATOM 678 O O . GLN A 1 85 ? -9.202 -6.271 2.874 1.00 97.00 85 GLN A O 1
ATOM 683 N N . ASN A 1 86 ? -7.122 -6.633 3.641 1.00 96.12 86 ASN A N 1
ATOM 684 C CA . ASN A 1 86 ? -7.492 -6.566 5.055 1.00 96.12 86 ASN A CA 1
ATOM 685 C C . ASN A 1 86 ? -8.065 -5.194 5.430 1.00 96.12 86 ASN A C 1
ATOM 687 O O . ASN A 1 86 ? -9.125 -5.125 6.053 1.00 96.12 86 ASN A O 1
ATOM 691 N N . ILE A 1 87 ? -7.438 -4.108 4.969 1.00 95.25 87 ILE A N 1
ATOM 692 C CA . ILE A 1 87 ? -7.945 -2.743 5.172 1.00 95.25 87 ILE A CA 1
ATOM 693 C C . ILE A 1 87 ? -9.302 -2.569 4.488 1.00 95.25 87 ILE A C 1
ATOM 695 O O . ILE A 1 87 ? -10.233 -2.048 5.092 1.00 95.25 87 ILE A O 1
ATOM 699 N N . THR A 1 88 ? -9.464 -3.076 3.262 1.00 95.31 88 THR A N 1
ATOM 700 C CA . THR A 1 88 ? -10.758 -3.042 2.556 1.00 95.31 88 THR A CA 1
ATOM 701 C C . THR A 1 88 ? -11.862 -3.722 3.376 1.00 95.31 88 THR A C 1
ATOM 703 O O . THR A 1 88 ? -12.974 -3.206 3.460 1.00 95.31 88 THR A O 1
ATOM 706 N N . SER A 1 89 ? -11.573 -4.874 3.983 1.00 94.75 89 SER A N 1
ATOM 707 C CA . SER A 1 89 ? -12.526 -5.607 4.827 1.00 94.75 89 SER A CA 1
ATOM 708 C C . SER A 1 89 ? -12.837 -4.864 6.130 1.00 94.75 89 SER A C 1
ATOM 710 O O . SER A 1 89 ? -13.996 -4.799 6.542 1.00 94.75 89 SER A O 1
ATOM 712 N N . PHE A 1 90 ? -11.830 -4.246 6.749 1.00 92.56 90 PHE A N 1
ATOM 713 C CA . PHE A 1 90 ? -12.003 -3.416 7.941 1.00 92.56 90 PHE A CA 1
ATOM 714 C C . PHE A 1 90 ? -12.910 -2.208 7.661 1.00 92.56 90 PHE A C 1
ATOM 716 O O . PHE A 1 90 ? -13.910 -2.012 8.347 1.00 92.56 90 PHE A O 1
ATOM 723 N N . LEU A 1 91 ? -12.636 -1.464 6.585 1.00 92.12 91 LEU A N 1
ATOM 724 C CA . LEU A 1 91 ? -13.387 -0.266 6.193 1.00 92.12 91 LEU A CA 1
ATOM 725 C C . LEU A 1 91 ? -14.837 -0.546 5.762 1.00 92.12 91 LEU A C 1
ATOM 727 O O . LEU A 1 91 ? -15.645 0.375 5.738 1.00 92.12 91 LEU A O 1
ATOM 731 N N . LYS A 1 92 ? -15.171 -1.791 5.397 1.00 90.69 92 LYS A N 1
ATOM 732 C CA . LYS A 1 92 ? -16.551 -2.214 5.089 1.00 90.69 92 LYS A CA 1
ATOM 733 C C . LYS A 1 92 ? -17.373 -2.567 6.327 1.00 90.69 92 LYS A C 1
ATOM 735 O O . LYS A 1 92 ? -18.596 -2.598 6.243 1.00 90.69 92 LYS A O 1
ATOM 740 N N . THR A 1 93 ? -16.713 -2.927 7.424 1.00 86.31 93 THR A N 1
ATOM 741 C CA . THR A 1 93 ? -17.361 -3.422 8.652 1.00 86.31 93 THR A CA 1
ATOM 742 C C . THR A 1 93 ? -17.482 -2.359 9.740 1.00 86.31 93 THR A C 1
ATOM 744 O O . THR A 1 93 ? -18.239 -2.553 10.688 1.00 86.31 93 THR A O 1
ATOM 747 N N . HIS A 1 94 ? -16.759 -1.252 9.589 1.00 72.06 94 HIS A N 1
ATOM 748 C CA . HIS A 1 94 ? -16.762 -0.079 10.463 1.00 72.06 94 HIS A CA 1
ATOM 749 C C . HIS A 1 94 ? -17.278 1.116 9.683 1.00 72.06 94 HIS A C 1
ATOM 751 O O . HIS A 1 94 ? -17.610 2.155 10.292 1.00 72.06 94 HIS A O 1
#

pLDDT: mean 93.3, std 9.48, range [45.06, 98.5]

Foldseek 3Di:
DPDVVVVVLVVLLVVCLVVLVVLVVQLVVCVVVLVLLSNLVSLVVVLVNCVSVVVVVLNVLSVVCSVCSVVSHRPSVVVNVVVSVVSVVVSVVD

Radius of gyration: 13.98 Å; Cα contacts (8 Å, |Δi|>4): 70; chains: 1; bounding box: 32×24×45 Å

Nearest PDB structures (foldseek):
  7c1i-assembly2_E  TM=8.032E-01  e=1.399E-01  Pseudomonas aeruginosa
  3agt-assembly1_A  TM=6.516E-01  e=2.507E+00  Nitratidesulfovibrio vulgaris
  8xyv-assembly1_A  TM=4.916E-01  e=2.108E+00  synthetic construct
  8xyv-assembly2_B  TM=3.066E-01  e=1.773E+00  synthetic construct